Protein AF-S4PSR3-F1 (afdb_monomer)

Sequence (87 aa):
IVYGYEFISQYPKNQNETYQFNHLAIDRVSGQVYVGSLNSLHQLSPDLKPIHVVQTGPKLDNPSCHASGCPSTDIQTTWTDNVNKIL

Mean predicted aligned error: 5.18 Å

Secondary structure (DSSP, 8-state):
--TT------SS-STT----EEEEEE-TTT--EEEEEBTEEEEE-TTS-EEEEEE---EEE-TTSBTTB---TTS--EEE--B----

Nearest PDB structures (foldseek):
  7vg7-assembly1_A  TM=8.876E-01  e=3.046E-05  Homo sapiens
  8b3k-assembly1_B  TM=8.874E-01  e=4.506E-05  Homo sapiens
  3ol2-assembly1_B-2  TM=8.866E-01  e=5.636E-05  Homo sapiens
  5b4w-assembly2_B  TM=8.856E-01  e=5.960E-05  Homo sapiens
  5b4w-assembly3_C  TM=8.879E-01  e=5.636E-05  Homo sapiens

Radius of gyration: 17.39 Å; Cα contacts (8 Å, |Δi|>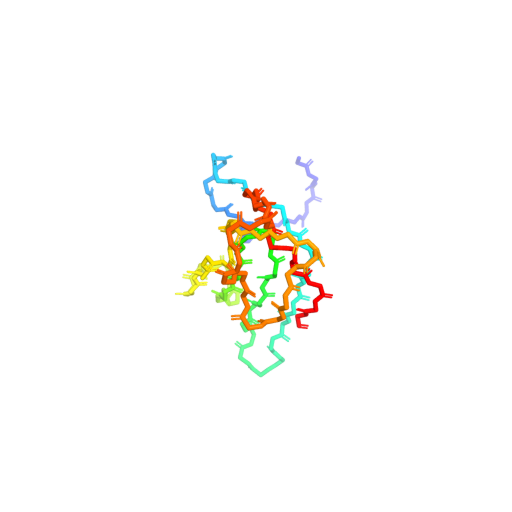4): 150; chains: 1; bounding box: 36×36×46 Å

Structure (mmCIF, N/CA/C/O backbone):
data_AF-S4PSR3-F1
#
_entry.id   AF-S4PSR3-F1
#
loop_
_atom_site.group_PDB
_atom_site.id
_atom_site.type_symbol
_atom_site.label_atom_id
_atom_site.label_alt_id
_atom_site.label_comp_id
_atom_site.label_asym_id
_atom_site.label_entity_id
_atom_site.label_seq_id
_atom_site.pdbx_PDB_ins_code
_atom_site.Cartn_x
_atom_site.Cartn_y
_atom_site.Cartn_z
_atom_site.occupancy
_atom_site.B_iso_or_equiv
_atom_site.auth_seq_id
_atom_site.auth_comp_id
_atom_site.auth_asym_id
_atom_site.auth_atom_id
_atom_site.pdbx_PDB_model_num
ATOM 1 N N . ILE A 1 1 ? -5.459 23.677 15.791 1.00 46.28 1 ILE A N 1
ATOM 2 C CA . ILE A 1 1 ? -6.377 23.578 16.950 1.00 46.28 1 ILE A CA 1
ATOM 3 C C . ILE A 1 1 ? -7.688 24.213 16.516 1.00 46.28 1 ILE A C 1
ATOM 5 O O . ILE A 1 1 ? -7.750 25.430 16.426 1.00 46.28 1 ILE A O 1
ATOM 9 N N . VAL A 1 2 ? -8.682 23.415 16.128 1.00 53.34 2 VAL A N 1
ATOM 10 C CA . VAL A 1 2 ? -10.057 23.906 15.963 1.00 53.34 2 VAL A CA 1
ATOM 11 C C . VAL A 1 2 ? -10.823 23.364 17.162 1.00 53.34 2 VAL A C 1
ATOM 13 O O . VAL A 1 2 ? -10.707 22.191 17.511 1.00 53.34 2 VAL A O 1
ATOM 16 N N . TYR A 1 3 ? -11.510 24.262 17.847 1.00 59.84 3 TYR A N 1
ATOM 17 C CA . TYR A 1 3 ? -12.186 24.006 19.106 1.00 59.84 3 TYR A CA 1
ATOM 18 C C . TYR A 1 3 ? -13.368 23.050 18.885 1.00 59.84 3 TYR A C 1
ATOM 20 O O . TYR A 1 3 ? -14.284 23.383 18.139 1.00 59.84 3 TYR A O 1
ATOM 28 N N . GLY A 1 4 ? -13.348 21.877 19.530 1.00 68.00 4 GLY A N 1
ATOM 29 C CA . GLY A 1 4 ? -14.540 21.031 19.690 1.00 68.00 4 GLY A CA 1
ATOM 30 C C . GLY A 1 4 ? -14.453 19.574 19.229 1.00 68.00 4 GLY A C 1
ATOM 31 O O . GLY A 1 4 ? -15.408 18.844 19.461 1.00 68.00 4 GLY A O 1
ATOM 32 N N . TYR A 1 5 ? -13.350 19.118 18.629 1.00 68.69 5 TYR A N 1
ATOM 33 C CA . TYR A 1 5 ? -13.141 17.693 18.346 1.00 68.69 5 TYR A CA 1
ATOM 34 C C . TYR A 1 5 ? -11.956 17.142 19.139 1.00 68.69 5 TYR A C 1
ATOM 36 O O . TYR A 1 5 ? -10.852 17.688 19.111 1.00 68.69 5 TYR A O 1
ATOM 44 N N . GLU A 1 6 ? -12.199 16.053 19.864 1.00 86.31 6 GLU A N 1
ATOM 45 C CA . GLU A 1 6 ? -11.134 15.246 20.445 1.00 86.31 6 GLU A CA 1
ATOM 46 C C . GLU A 1 6 ? -10.415 14.513 19.311 1.00 86.31 6 GLU A C 1
ATOM 48 O O . GLU A 1 6 ? -11.041 13.928 18.426 1.00 86.31 6 GLU A O 1
ATOM 53 N N . PHE A 1 7 ? -9.089 14.586 19.299 1.00 84.12 7 PHE A N 1
ATOM 54 C CA . PHE A 1 7 ? -8.284 13.814 18.367 1.00 84.12 7 PHE A CA 1
ATOM 55 C C . PHE A 1 7 ? -8.254 12.352 18.836 1.00 84.12 7 PHE A C 1
ATOM 57 O O . PHE A 1 7 ? -7.677 12.058 19.879 1.00 84.12 7 PHE A O 1
ATOM 64 N N . ILE A 1 8 ? -8.888 11.450 18.078 1.00 88.12 8 ILE A N 1
ATOM 65 C CA . ILE A 1 8 ? -9.112 10.059 18.512 1.00 88.12 8 ILE A CA 1
ATOM 66 C C . ILE A 1 8 ? -7.996 9.122 18.029 1.00 88.12 8 ILE A C 1
ATOM 68 O O . ILE A 1 8 ? -7.472 8.327 18.806 1.00 88.12 8 ILE A O 1
ATOM 72 N N . SER A 1 9 ? -7.620 9.194 16.749 1.00 92.94 9 SER A N 1
ATOM 73 C CA . SER A 1 9 ? -6.539 8.384 16.181 1.00 92.94 9 SER A CA 1
ATOM 74 C C . SER A 1 9 ? -6.038 8.953 14.850 1.00 92.94 9 SER A C 1
ATOM 76 O O . SER A 1 9 ? -6.753 9.698 14.179 1.00 92.94 9 SER A O 1
ATOM 78 N N . GLN A 1 10 ? -4.819 8.576 14.458 1.00 93.00 10 GLN A N 1
ATOM 79 C CA . GLN A 1 10 ? -4.260 8.836 13.131 1.00 93.00 10 GLN A CA 1
ATOM 80 C C . GLN A 1 10 ? -3.391 7.674 12.660 1.00 93.00 10 GLN A C 1
ATOM 82 O O . GLN A 1 10 ? -2.761 6.978 13.461 1.00 93.00 10 GLN A O 1
ATOM 87 N N . TYR A 1 11 ? -3.270 7.570 11.342 1.00 95.00 11 TYR A N 1
ATOM 88 C CA . TYR A 1 11 ? -2.301 6.725 10.669 1.00 95.00 11 TYR A CA 1
ATOM 89 C C . TYR A 1 11 ? -1.669 7.501 9.500 1.00 95.00 11 TYR A C 1
ATOM 91 O O . TYR A 1 11 ? -2.407 8.157 8.762 1.00 95.00 11 TYR A O 1
ATOM 99 N N . PRO A 1 12 ? -0.342 7.431 9.298 1.00 94.75 12 PRO A N 1
ATOM 100 C CA . PRO A 1 12 ? 0.652 6.813 10.177 1.00 94.75 12 PRO A CA 1
ATOM 101 C C . PRO A 1 12 ? 0.851 7.610 11.478 1.00 94.75 12 PRO A C 1
ATOM 103 O O . PRO A 1 12 ? 0.584 8.810 11.564 1.00 94.75 12 PRO A O 1
ATOM 106 N N . LYS A 1 13 ? 1.304 6.931 12.539 1.00 88.06 13 LYS A N 1
ATOM 107 C CA . LYS A 1 13 ? 1.512 7.574 13.849 1.00 88.06 13 LYS A CA 1
ATOM 108 C C . LYS A 1 13 ? 2.822 8.365 13.900 1.00 88.06 13 LYS A C 1
ATOM 110 O O . LYS A 1 13 ? 2.892 9.388 14.575 1.00 88.06 13 LYS A O 1
ATOM 115 N N . ASN A 1 14 ? 3.850 7.883 13.205 1.00 86.88 14 ASN A N 1
ATOM 116 C CA . ASN A 1 14 ? 5.148 8.537 13.127 1.00 86.88 14 ASN A CA 1
ATOM 117 C C . ASN A 1 14 ? 5.132 9.604 12.025 1.00 86.88 14 ASN A C 1
ATOM 119 O O . ASN A 1 14 ? 4.822 9.292 10.883 1.00 86.88 14 ASN A O 1
ATOM 123 N N . GLN A 1 15 ? 5.511 10.842 12.352 1.00 79.62 15 GLN A N 1
ATOM 124 C CA . GLN A 1 15 ? 5.570 11.949 11.386 1.00 79.62 15 GLN A CA 1
ATOM 125 C C . GLN A 1 15 ? 6.625 11.741 10.287 1.00 79.62 15 GLN A C 1
ATOM 127 O O . GLN A 1 15 ? 6.537 12.363 9.233 1.00 79.62 15 GLN A O 1
ATOM 132 N N . ASN A 1 16 ? 7.600 10.857 10.518 1.00 87.12 16 ASN A N 1
ATOM 133 C CA . ASN A 1 16 ? 8.614 10.508 9.524 1.00 87.12 16 ASN A CA 1
ATOM 134 C C . ASN A 1 16 ? 8.130 9.438 8.531 1.00 87.12 16 ASN A C 1
ATOM 136 O O . ASN A 1 16 ? 8.757 9.250 7.491 1.00 87.12 16 ASN A O 1
ATOM 140 N N . GLU A 1 17 ? 7.036 8.730 8.834 1.00 86.06 17 GLU A N 1
ATOM 141 C CA . GLU A 1 17 ? 6.386 7.844 7.870 1.00 86.06 17 GLU A CA 1
ATOM 142 C C . GLU A 1 17 ? 5.432 8.666 7.016 1.00 86.06 17 GLU A C 1
ATOM 144 O O . GLU A 1 17 ? 4.469 9.249 7.513 1.00 86.06 17 GLU A O 1
ATOM 149 N N . THR A 1 18 ? 5.684 8.694 5.714 1.00 89.19 18 THR A N 1
ATOM 150 C CA . THR A 1 18 ? 4.794 9.347 4.761 1.00 89.19 18 THR A CA 1
ATOM 151 C C . THR A 1 18 ? 4.386 8.346 3.692 1.00 89.19 18 THR A C 1
ATOM 153 O O . THR A 1 18 ? 5.220 7.682 3.081 1.00 89.19 18 THR A O 1
ATOM 156 N N . TYR A 1 19 ? 3.076 8.222 3.490 1.00 94.50 19 TYR A N 1
ATOM 157 C CA . TYR A 1 19 ? 2.484 7.414 2.432 1.00 94.50 19 TYR A CA 1
ATOM 158 C C . TYR A 1 19 ? 1.668 8.326 1.525 1.00 94.50 19 TYR A C 1
ATOM 160 O O . TYR A 1 19 ? 0.932 9.194 1.997 1.00 94.50 19 TYR A O 1
ATOM 168 N N . GLN A 1 20 ? 1.761 8.107 0.217 1.00 96.69 20 GLN A N 1
ATOM 169 C CA . GLN A 1 20 ? 0.871 8.754 -0.740 1.00 96.69 20 GLN A CA 1
ATOM 170 C C . GLN A 1 20 ? -0.399 7.908 -0.880 1.00 96.69 20 GLN A C 1
ATOM 172 O O . GLN A 1 20 ? -0.424 6.935 -1.631 1.00 96.69 20 GLN A O 1
ATOM 177 N N . PHE A 1 21 ? -1.426 8.227 -0.094 1.00 97.44 21 PHE A N 1
ATOM 178 C CA . PHE A 1 21 ? -2.700 7.505 -0.095 1.00 97.44 21 PHE A CA 1
ATOM 179 C C . PHE A 1 21 ? -3.541 7.819 -1.341 1.00 97.44 21 PHE A C 1
ATOM 181 O O . PHE A 1 21 ? -3.603 8.967 -1.772 1.00 97.44 21 PHE A O 1
ATOM 188 N N . ASN A 1 22 ? -4.208 6.797 -1.885 1.00 97.44 22 ASN A N 1
ATOM 189 C CA . ASN A 1 22 ? -5.038 6.878 -3.092 1.00 97.44 22 ASN A CA 1
ATOM 190 C C . ASN A 1 22 ? -6.511 6.560 -2.797 1.00 97.44 22 ASN A C 1
ATOM 192 O O . ASN A 1 22 ? -7.391 7.344 -3.140 1.00 97.44 22 ASN A O 1
ATOM 196 N N . HIS A 1 23 ? -6.783 5.428 -2.141 1.00 98.50 23 HIS A N 1
ATOM 197 C CA . HIS A 1 23 ? -8.143 4.949 -1.872 1.00 98.50 23 HIS A CA 1
ATOM 198 C C . HIS A 1 23 ? -8.292 4.478 -0.424 1.00 98.50 23 HIS A C 1
ATOM 200 O O . HIS A 1 23 ? -7.320 4.048 0.198 1.00 98.50 23 HIS A O 1
ATOM 206 N N . LEU A 1 24 ? -9.519 4.532 0.096 1.00 98.25 24 LEU A N 1
ATOM 207 C CA . LEU A 1 24 ? -9.885 4.049 1.426 1.00 98.25 24 LEU A CA 1
ATOM 208 C C . LEU A 1 24 ? -11.242 3.346 1.363 1.00 98.25 24 LEU A C 1
ATOM 210 O O . LEU A 1 24 ? -12.186 3.864 0.766 1.00 98.25 24 LEU A O 1
ATOM 214 N N . ALA A 1 25 ? -11.341 2.196 2.020 1.00 98.44 25 ALA A N 1
ATOM 215 C CA . ALA A 1 25 ? -12.571 1.435 2.183 1.00 98.44 25 ALA A CA 1
ATOM 216 C C . ALA A 1 25 ? -12.724 0.987 3.640 1.00 98.44 25 ALA A C 1
ATOM 218 O O . ALA A 1 25 ? -11.741 0.752 4.339 1.00 98.44 25 ALA A O 1
ATOM 219 N N . ILE A 1 26 ? -13.965 0.861 4.103 1.00 98.50 26 ILE A N 1
ATOM 220 C CA . ILE A 1 26 ? -14.277 0.391 5.456 1.00 98.50 26 ILE A CA 1
ATOM 221 C C . ILE A 1 26 ? -15.164 -0.840 5.328 1.00 98.50 26 ILE A C 1
ATOM 223 O O . ILE A 1 26 ? -16.210 -0.788 4.674 1.00 98.50 26 ILE A O 1
ATOM 227 N N . ASP A 1 27 ? -14.766 -1.936 5.969 1.00 98.31 27 ASP A N 1
ATOM 228 C CA . ASP A 1 27 ? -15.651 -3.083 6.136 1.00 98.31 27 ASP A CA 1
ATOM 229 C C . ASP A 1 27 ? -16.771 -2.718 7.116 1.00 98.31 27 ASP A C 1
ATOM 231 O O . ASP A 1 27 ? -16.532 -2.416 8.285 1.00 98.31 27 ASP A O 1
ATOM 235 N N . ARG A 1 28 ? -18.016 -2.770 6.638 1.00 97.88 28 ARG A N 1
ATOM 236 C CA . ARG A 1 28 ? -19.205 -2.382 7.405 1.00 97.88 28 ARG A CA 1
ATOM 237 C C . ARG A 1 28 ? -19.505 -3.315 8.576 1.00 97.88 28 ARG A C 1
ATOM 239 O O . ARG A 1 28 ? -20.237 -2.906 9.472 1.00 97.88 28 ARG A O 1
ATOM 246 N N . VAL A 1 29 ? -18.995 -4.549 8.558 1.00 98.00 29 VAL A N 1
ATOM 247 C CA . VAL A 1 29 ? -19.246 -5.531 9.622 1.00 98.00 29 VAL A CA 1
ATOM 248 C C . VAL A 1 29 ? -18.186 -5.425 10.712 1.00 98.00 29 VAL A C 1
ATOM 250 O O . VAL A 1 29 ? -18.531 -5.251 11.877 1.00 98.00 29 VAL A O 1
ATOM 253 N N . SER A 1 30 ? -16.901 -5.515 10.354 1.00 97.75 30 SER A N 1
ATOM 254 C CA . SER A 1 30 ? -15.816 -5.491 11.347 1.00 97.75 30 SER A CA 1
ATOM 255 C C . SER A 1 30 ? -15.330 -4.089 11.726 1.00 97.75 30 SER A C 1
ATOM 257 O O . SER A 1 30 ? -14.641 -3.937 12.733 1.00 97.75 30 SER A O 1
ATOM 259 N N . GLY A 1 31 ? -15.643 -3.067 10.924 1.00 98.12 31 GLY A N 1
ATOM 260 C CA . GLY A 1 31 ? -15.115 -1.710 11.085 1.00 98.12 31 GLY A CA 1
ATOM 261 C C . GLY A 1 31 ? -13.642 -1.562 10.690 1.00 98.12 31 GLY A C 1
ATOM 262 O O . GLY A 1 31 ? -13.065 -0.498 10.901 1.00 98.12 31 GLY A O 1
ATOM 263 N N . GLN A 1 32 ?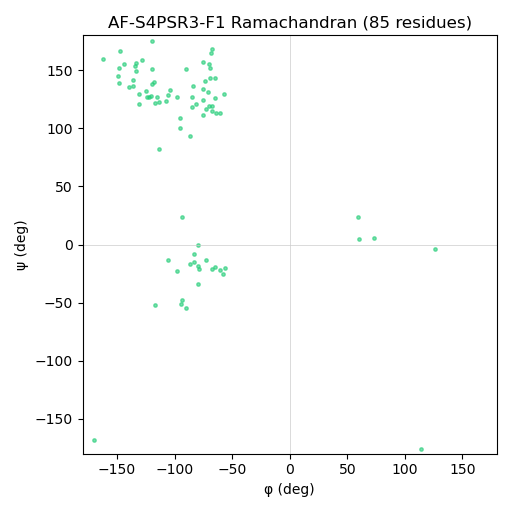 -13.014 -2.609 10.146 1.00 98.50 32 GLN A N 1
ATOM 264 C CA . GLN A 1 32 ? -11.635 -2.536 9.669 1.00 98.50 32 GLN A CA 1
ATOM 265 C C . GLN A 1 32 ? -11.519 -1.581 8.484 1.00 98.50 32 GLN A C 1
ATOM 267 O O . GLN A 1 32 ? -12.400 -1.520 7.622 1.00 98.50 32 GLN A O 1
ATOM 272 N N . VAL A 1 33 ? -10.404 -0.858 8.438 1.00 98.56 33 VAL A N 1
ATOM 273 C CA . VAL A 1 33 ? -10.125 0.148 7.415 1.00 98.56 33 VAL A CA 1
ATOM 274 C C . VAL A 1 33 ? -9.055 -0.390 6.480 1.00 98.56 33 VAL A C 1
ATOM 276 O O . VAL A 1 33 ? -7.960 -0.740 6.911 1.00 98.56 33 VAL A O 1
ATOM 279 N N . TYR A 1 34 ?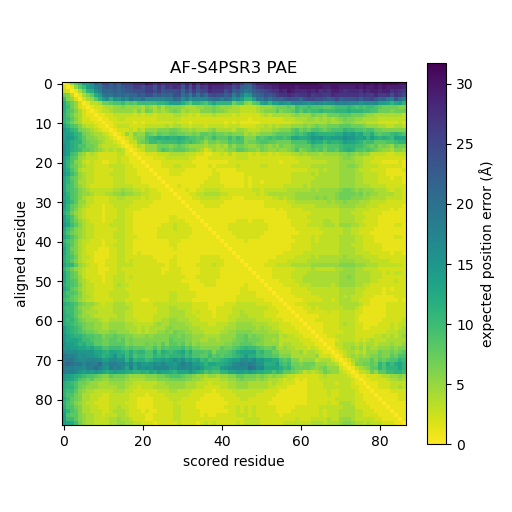 -9.356 -0.434 5.192 1.00 98.62 34 TYR A N 1
ATOM 280 C CA . TYR A 1 34 ? -8.412 -0.784 4.142 1.00 98.62 34 TYR A CA 1
ATOM 281 C C . TYR A 1 34 ? -7.992 0.493 3.430 1.00 98.62 34 TYR A C 1
ATOM 283 O O . TYR A 1 34 ? -8.835 1.322 3.085 1.00 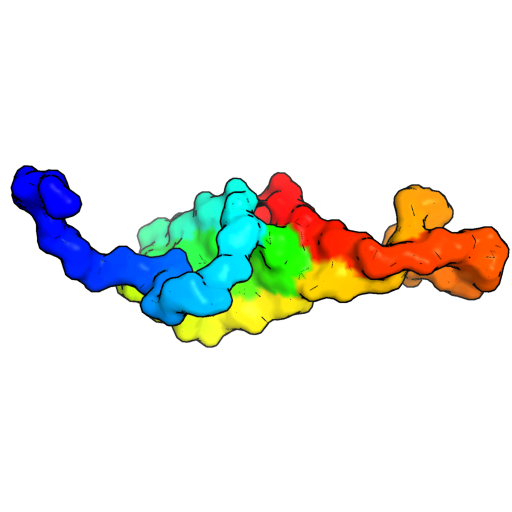98.62 34 TYR A O 1
ATOM 291 N N . VAL A 1 35 ? -6.693 0.666 3.212 1.00 98.44 35 VAL A N 1
ATOM 292 C CA . VAL A 1 35 ? -6.139 1.851 2.554 1.00 98.44 35 VAL A CA 1
ATOM 293 C C . VAL A 1 35 ? -5.185 1.406 1.457 1.00 98.44 35 VAL A C 1
ATOM 295 O O . VAL A 1 35 ? -4.288 0.596 1.685 1.00 98.44 35 VAL A O 1
ATOM 298 N N . GLY A 1 36 ? -5.364 1.948 0.259 1.00 98.50 36 GLY A N 1
ATOM 299 C CA . GLY A 1 36 ? -4.420 1.806 -0.838 1.00 98.50 36 GLY A CA 1
ATOM 300 C C . GLY A 1 36 ? -3.522 3.031 -0.909 1.00 98.50 36 GLY A C 1
ATOM 301 O O . GLY A 1 36 ? -4.024 4.151 -0.988 1.00 98.50 36 GLY A O 1
ATOM 302 N N . SER A 1 37 ? -2.204 2.841 -0.907 1.00 98.00 37 SER A N 1
ATOM 303 C CA . SER A 1 37 ? -1.227 3.906 -1.156 1.00 98.00 37 SER A CA 1
ATOM 304 C C . SER A 1 37 ? -0.366 3.589 -2.375 1.00 98.00 37 SER A C 1
ATOM 306 O O . SER A 1 37 ? -0.468 2.517 -2.973 1.00 98.00 37 SER A O 1
ATOM 308 N N . LEU A 1 38 ? 0.497 4.525 -2.760 1.00 97.88 38 LEU A N 1
ATOM 309 C CA . LEU A 1 38 ? 1.615 4.228 -3.644 1.00 97.88 38 LEU A CA 1
ATOM 310 C C . LEU A 1 38 ? 2.465 3.126 -3.001 1.00 97.88 38 LEU A C 1
ATOM 312 O O . LEU A 1 38 ? 2.816 3.238 -1.824 1.00 97.88 38 LEU A O 1
ATOM 316 N N . ASN A 1 39 ? 2.761 2.072 -3.761 1.00 98.19 39 ASN A N 1
ATOM 317 C CA . ASN A 1 39 ? 3.652 0.975 -3.383 1.00 98.19 39 ASN A CA 1
ATOM 318 C C . ASN A 1 39 ? 3.265 0.156 -2.140 1.00 98.19 39 ASN A C 1
ATOM 320 O O . ASN A 1 39 ? 4.024 -0.749 -1.793 1.00 98.19 39 ASN A O 1
ATOM 324 N N . SER A 1 40 ? 2.107 0.396 -1.513 1.00 97.88 40 SER A N 1
ATOM 325 C CA . SER A 1 40 ? 1.658 -0.362 -0.339 1.00 97.88 40 SER A CA 1
ATOM 326 C C . SER A 1 40 ? 0.134 -0.496 -0.249 1.00 97.88 40 SER A C 1
ATOM 328 O O . SER A 1 40 ? -0.624 0.364 -0.702 1.00 97.88 40 SER A O 1
ATOM 330 N N . LEU A 1 41 ? -0.314 -1.578 0.386 1.00 98.56 41 LEU A N 1
ATOM 331 C CA . LEU A 1 41 ? -1.683 -1.791 0.854 1.00 98.56 41 LEU A CA 1
ATOM 332 C C . LEU A 1 41 ? -1.681 -1.931 2.373 1.00 98.56 41 LEU A C 1
ATOM 334 O O . LEU A 1 41 ? -0.813 -2.599 2.935 1.00 98.56 41 LEU A O 1
ATOM 338 N N . HIS A 1 42 ? -2.675 -1.336 3.022 1.00 98.44 42 HIS A N 1
ATOM 339 C CA . HIS A 1 42 ? -2.783 -1.278 4.474 1.00 98.44 42 HIS A CA 1
ATOM 340 C C . HIS A 1 42 ? -4.129 -1.840 4.910 1.00 98.44 42 HIS A C 1
ATOM 342 O O . HIS A 1 42 ? -5.167 -1.448 4.382 1.00 98.44 42 HIS A O 1
ATOM 348 N N . GLN A 1 43 ? -4.112 -2.721 5.900 1.00 98.62 43 GLN A N 1
ATOM 349 C CA . GLN A 1 43 ? -5.283 -3.123 6.665 1.00 98.62 43 GLN A CA 1
ATOM 350 C C . GLN A 1 43 ? -5.090 -2.623 8.089 1.00 98.62 43 GLN A C 1
ATOM 352 O O . GLN A 1 43 ? -4.102 -2.954 8.750 1.00 98.62 43 GLN A O 1
ATOM 357 N N . LEU A 1 44 ? -6.035 -1.823 8.553 1.00 98.56 44 LEU A N 1
ATOM 358 C CA . LEU A 1 44 ? -6.013 -1.171 9.847 1.00 98.56 44 LEU A CA 1
ATOM 359 C C . LEU A 1 44 ? -7.219 -1.621 10.673 1.00 98.56 44 LEU A C 1
ATOM 361 O O . LEU A 1 44 ? -8.292 -1.938 10.149 1.00 98.56 44 LEU A O 1
ATOM 365 N N . SER A 1 45 ? -7.051 -1.611 11.986 1.00 98.00 45 SER A N 1
ATOM 366 C CA . SER A 1 45 ? -8.149 -1.742 12.937 1.00 98.00 45 SER A CA 1
ATOM 367 C C . SER A 1 45 ? -9.080 -0.515 12.888 1.00 98.00 45 SER A C 1
ATOM 369 O O . SER A 1 45 ? -8.712 0.517 12.317 1.00 98.00 45 SER A O 1
ATOM 371 N N . PRO A 1 46 ? -10.270 -0.575 13.522 1.00 97.38 46 PRO A N 1
ATOM 372 C CA . PRO A 1 46 ? -11.187 0.570 13.588 1.00 97.38 46 PRO A CA 1
ATOM 373 C C . PRO A 1 46 ? -10.580 1.832 14.225 1.00 97.38 46 PRO A C 1
ATOM 375 O O . PRO A 1 46 ? -10.998 2.945 13.924 1.00 97.38 46 PRO A O 1
ATOM 378 N N . ASP A 1 47 ? -9.572 1.673 15.087 1.00 96.19 47 ASP A N 1
ATOM 379 C CA . ASP A 1 47 ? -8.798 2.759 15.697 1.00 96.19 47 ASP A CA 1
ATOM 380 C C . ASP A 1 47 ? -7.509 3.094 14.920 1.00 96.19 47 ASP A C 1
ATOM 382 O O . ASP A 1 47 ? -6.575 3.660 15.486 1.00 96.19 47 ASP A O 1
ATOM 386 N N . LEU A 1 48 ? -7.459 2.774 13.621 1.00 96.56 48 LEU A N 1
ATOM 387 C CA . LEU A 1 48 ? -6.379 3.091 12.675 1.00 96.56 48 LEU A CA 1
ATOM 388 C C . LEU A 1 48 ? -4.997 2.524 13.049 1.00 96.56 48 LEU A C 1
ATOM 390 O O . LEU A 1 48 ? -3.968 3.037 12.604 1.00 96.56 48 LEU A O 1
ATOM 394 N N . LYS A 1 49 ? -4.935 1.451 13.845 1.00 96.00 49 LYS A N 1
ATOM 395 C CA . LYS A 1 49 ? -3.672 0.749 14.108 1.00 96.00 49 LYS A CA 1
ATOM 396 C C . LYS A 1 49 ? -3.404 -0.255 12.986 1.00 96.00 49 LYS A C 1
ATOM 398 O O . LYS A 1 49 ? -4.323 -0.970 12.590 1.00 96.00 49 LYS A O 1
ATOM 403 N N . PRO A 1 50 ? -2.166 -0.346 12.476 1.00 96.12 50 PRO A N 1
ATOM 404 C CA . PRO A 1 50 ? -1.845 -1.291 11.417 1.00 96.12 50 PRO A CA 1
ATOM 405 C C . PRO A 1 50 ? -1.988 -2.733 11.910 1.00 96.12 50 PRO A C 1
ATOM 407 O O . PRO A 1 50 ? -1.382 -3.117 12.909 1.00 96.12 50 PRO A O 1
ATOM 410 N N . ILE A 1 51 ? -2.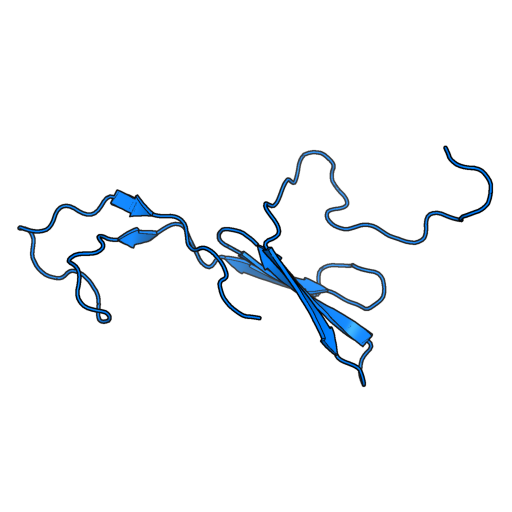785 -3.519 11.186 1.00 98.06 51 ILE A N 1
ATOM 411 C CA . ILE A 1 51 ? -2.883 -4.977 11.329 1.00 98.06 51 ILE A CA 1
ATOM 412 C C . ILE A 1 51 ? -1.932 -5.621 10.315 1.00 98.06 51 ILE A C 1
ATOM 414 O O . ILE A 1 51 ? -1.070 -6.415 10.686 1.00 98.06 51 ILE A O 1
ATOM 418 N N . HIS A 1 52 ? -2.043 -5.217 9.045 1.00 97.94 52 HIS A N 1
ATOM 419 C CA . HIS A 1 52 ? -1.153 -5.643 7.968 1.00 97.94 52 HIS A CA 1
ATOM 420 C C . HIS A 1 52 ? -0.754 -4.466 7.080 1.00 97.94 52 HIS A C 1
ATOM 422 O O . HIS A 1 52 ? -1.572 -3.605 6.762 1.00 97.94 52 HIS A O 1
ATOM 428 N N . VAL A 1 53 ? 0.504 -4.470 6.643 1.00 97.06 53 VAL A N 1
ATOM 429 C CA . VAL A 1 53 ? 1.031 -3.563 5.620 1.00 97.06 53 VAL A CA 1
ATOM 430 C C . VAL A 1 53 ? 1.776 -4.416 4.603 1.00 97.06 53 VAL A C 1
ATOM 432 O O . VAL A 1 53 ? 2.702 -5.144 4.959 1.00 97.06 53 VAL A O 1
ATOM 435 N N . VAL A 1 54 ? 1.346 -4.366 3.346 1.00 98.06 54 VAL A N 1
ATOM 436 C CA . VAL A 1 54 ? 1.900 -5.171 2.255 1.00 98.06 54 VAL A CA 1
ATOM 437 C C . VAL A 1 54 ? 2.511 -4.245 1.223 1.00 98.06 54 VAL A C 1
ATOM 439 O O . VAL A 1 54 ? 1.812 -3.417 0.647 1.00 98.06 54 VAL A O 1
ATOM 442 N N . GLN A 1 55 ? 3.800 -4.417 0.950 1.00 97.69 55 GLN A N 1
ATOM 443 C CA . GLN A 1 55 ? 4.484 -3.687 -0.108 1.00 97.69 55 GLN A CA 1
ATOM 444 C C . GLN A 1 55 ? 4.094 -4.256 -1.482 1.00 97.69 55 GLN A C 1
ATOM 446 O O . GLN A 1 55 ? 4.246 -5.448 -1.751 1.00 97.69 55 GLN A O 1
ATOM 451 N N . THR A 1 56 ? 3.594 -3.398 -2.366 1.00 97.94 56 THR A N 1
ATOM 452 C CA . THR A 1 56 ? 3.172 -3.737 -3.732 1.00 97.94 56 THR A CA 1
ATOM 453 C C . THR A 1 56 ? 4.155 -3.254 -4.802 1.00 97.94 56 THR A C 1
ATOM 455 O O . THR A 1 56 ? 4.080 -3.723 -5.943 1.00 97.94 56 THR A O 1
ATOM 458 N N . GLY A 1 57 ? 5.100 -2.376 -4.449 1.00 97.44 57 GLY A N 1
ATOM 459 C CA . GLY A 1 57 ? 6.131 -1.850 -5.345 1.00 97.44 57 GLY A CA 1
ATOM 460 C C . GLY A 1 57 ? 7.223 -1.040 -4.620 1.00 97.44 57 GLY A C 1
ATOM 461 O O . GLY A 1 57 ? 7.298 -1.087 -3.391 1.00 97.44 57 GLY A O 1
ATOM 462 N N . PRO A 1 58 ? 8.078 -0.310 -5.355 1.00 97.25 58 PRO A N 1
ATOM 463 C CA . PRO A 1 58 ? 8.182 -0.336 -6.813 1.00 97.25 58 PRO A CA 1
ATOM 464 C C . PRO A 1 58 ? 8.739 -1.676 -7.312 1.00 97.25 58 PRO A C 1
ATOM 466 O O . PRO A 1 58 ? 9.295 -2.466 -6.545 1.00 97.25 58 PRO A O 1
ATOM 469 N N . LYS A 1 59 ? 8.593 -1.946 -8.611 1.00 94.81 59 LYS A N 1
ATOM 470 C CA . LYS A 1 59 ? 9.200 -3.107 -9.285 1.00 94.81 59 LYS A CA 1
ATOM 471 C C . LYS A 1 59 ? 9.848 -2.677 -10.596 1.00 94.81 59 LYS A C 1
ATOM 473 O O . LYS A 1 59 ? 9.481 -1.648 -11.153 1.00 94.81 59 LYS A O 1
ATOM 478 N N . LEU A 1 60 ? 10.822 -3.452 -11.074 1.00 94.50 60 LEU A N 1
ATOM 479 C CA . LEU A 1 60 ? 11.341 -3.281 -12.429 1.00 94.50 60 LEU A CA 1
ATOM 480 C C . LEU A 1 60 ? 10.245 -3.668 -13.420 1.00 94.50 60 LEU A C 1
ATOM 482 O O . LEU A 1 60 ? 9.830 -4.825 -13.458 1.00 94.50 60 LEU A O 1
ATOM 486 N N . ASP A 1 61 ? 9.776 -2.689 -14.182 1.00 94.75 61 ASP A N 1
ATOM 487 C CA . ASP A 1 61 ? 8.705 -2.864 -15.158 1.00 94.75 61 ASP A CA 1
ATOM 488 C C . ASP A 1 61 ? 8.910 -1.927 -16.359 1.00 94.75 61 ASP A C 1
ATOM 490 O O . ASP A 1 61 ? 9.742 -1.011 -16.325 1.00 94.75 61 ASP A O 1
ATOM 494 N N . ASN A 1 62 ? 8.176 -2.181 -17.439 1.00 94.94 62 ASN A N 1
ATOM 495 C CA . ASN A 1 62 ? 8.064 -1.312 -18.605 1.00 94.94 62 ASN A CA 1
ATOM 496 C C . ASN A 1 62 ? 6.656 -1.482 -19.210 1.00 94.94 62 ASN A C 1
ATOM 498 O O . ASN A 1 62 ? 6.197 -2.612 -19.352 1.00 94.94 62 ASN A O 1
ATOM 502 N N . PRO A 1 63 ? 5.979 -0.411 -19.660 1.00 94.38 63 PRO A N 1
ATOM 503 C CA . PRO A 1 63 ? 4.674 -0.525 -20.324 1.00 94.38 63 PRO A CA 1
ATOM 504 C C . PRO A 1 63 ? 4.639 -1.445 -21.557 1.00 94.38 63 PRO A C 1
ATOM 506 O O . PRO A 1 63 ? 3.567 -1.878 -21.966 1.00 94.38 63 PRO A O 1
ATOM 509 N N . SER A 1 64 ? 5.798 -1.728 -22.158 1.00 94.19 64 SER A N 1
ATOM 510 C CA . SER A 1 64 ? 5.952 -2.649 -23.293 1.00 94.19 64 SER A CA 1
ATOM 511 C C . SER A 1 64 ? 6.061 -4.121 -22.871 1.00 94.19 64 SER A C 1
ATOM 513 O O . SER A 1 64 ? 6.071 -5.002 -23.729 1.00 94.19 64 SER A O 1
ATOM 515 N N . CYS A 1 65 ? 6.176 -4.407 -21.571 1.00 92.81 65 CYS A N 1
ATOM 516 C CA . CYS A 1 65 ? 6.196 -5.765 -21.040 1.00 92.81 65 CYS A CA 1
ATOM 517 C C . CYS A 1 65 ? 4.826 -6.437 -21.176 1.00 92.81 65 CYS A C 1
ATOM 519 O O . CYS A 1 65 ? 3.776 -5.799 -21.109 1.00 92.81 65 CYS A O 1
ATOM 521 N N . HIS A 1 66 ? 4.831 -7.764 -21.295 1.00 92.12 66 HIS A N 1
ATOM 522 C CA . HIS A 1 66 ? 3.612 -8.547 -21.137 1.00 92.12 66 HIS A CA 1
ATOM 523 C C . HIS A 1 66 ? 3.236 -8.647 -19.648 1.00 92.12 66 HIS A C 1
ATOM 525 O O . HIS A 1 66 ? 4.097 -8.569 -18.774 1.00 92.12 66 HIS A O 1
ATOM 531 N N . ALA A 1 67 ? 1.962 -8.907 -19.336 1.00 89.38 67 ALA A N 1
ATOM 532 C CA . ALA A 1 67 ? 1.484 -9.023 -17.951 1.00 89.38 67 ALA A CA 1
ATOM 533 C C . ALA A 1 67 ? 2.166 -10.150 -17.144 1.00 89.38 67 ALA A C 1
ATOM 535 O O . ALA A 1 67 ? 2.194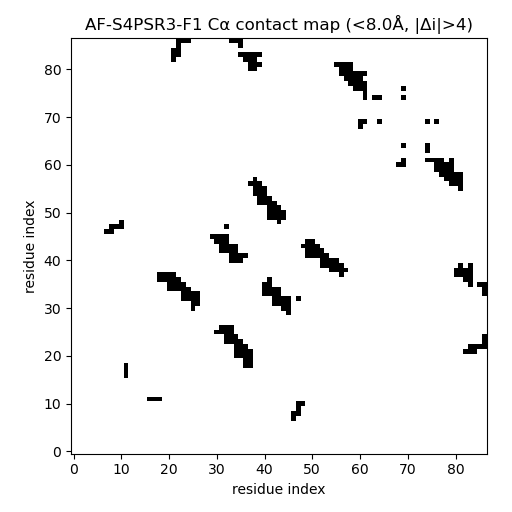 -10.112 -15.917 1.00 89.38 67 ALA A O 1
ATOM 536 N N . SER A 1 68 ? 2.729 -11.151 -17.826 1.00 89.75 68 SER A N 1
ATOM 537 C CA . SER A 1 68 ? 3.514 -12.229 -17.208 1.00 89.75 68 SER A CA 1
ATOM 538 C C . SER A 1 68 ? 4.958 -11.830 -16.871 1.00 89.75 68 SER A C 1
ATOM 540 O O . SER A 1 68 ? 5.712 -12.664 -16.373 1.00 89.75 68 SER A O 1
ATOM 542 N N . GLY A 1 69 ? 5.359 -10.592 -17.166 1.00 85.50 69 GLY A N 1
ATOM 543 C CA . GLY A 1 69 ? 6.695 -10.052 -16.935 1.00 85.50 69 GLY A CA 1
ATOM 544 C C . GLY A 1 69 ? 7.447 -9.712 -18.222 1.00 85.50 69 GLY A C 1
ATOM 545 O O . GLY A 1 69 ? 6.932 -9.837 -19.336 1.00 85.50 69 GLY A O 1
ATOM 546 N N . CYS A 1 70 ? 8.702 -9.297 -18.047 1.00 87.12 70 CYS A N 1
ATOM 547 C CA . CYS A 1 70 ? 9.599 -8.871 -19.118 1.00 87.12 70 CYS A CA 1
ATOM 548 C C . CYS A 1 70 ? 10.785 -9.842 -19.271 1.00 87.12 70 CYS A C 1
ATOM 550 O O . CYS A 1 70 ? 11.848 -9.607 -18.702 1.00 87.12 70 CYS A O 1
ATOM 552 N N . PRO A 1 71 ? 10.619 -10.971 -19.987 1.00 83.44 71 PRO A N 1
ATOM 553 C CA . PRO A 1 71 ? 11.687 -11.960 -20.147 1.00 83.44 71 PRO A CA 1
ATOM 554 C C . PRO A 1 71 ? 12.731 -11.556 -21.198 1.00 83.44 71 PRO A C 1
ATOM 556 O O . PRO A 1 71 ? 13.839 -12.085 -21.182 1.00 83.44 71 PRO A O 1
ATOM 559 N N . SER A 1 72 ? 12.381 -10.659 -22.127 1.00 82.81 72 SER A N 1
ATOM 560 C CA . SER A 1 72 ? 13.313 -10.187 -23.153 1.00 82.81 72 SER A CA 1
ATOM 561 C C . SER A 1 72 ? 14.315 -9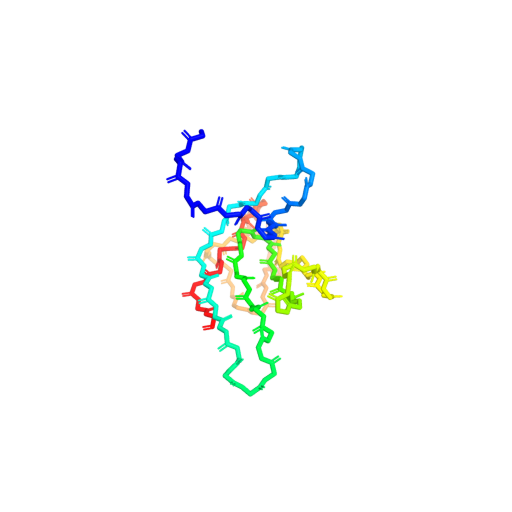.201 -22.561 1.00 82.81 72 SER A C 1
ATOM 563 O O . SER A 1 72 ? 13.932 -8.258 -21.873 1.00 82.81 72 SER A O 1
ATOM 565 N N . THR A 1 73 ? 15.590 -9.385 -22.894 1.00 79.88 73 THR A N 1
ATOM 566 C CA . THR A 1 73 ? 16.670 -8.443 -22.573 1.00 79.88 73 THR A CA 1
ATOM 567 C C . THR A 1 73 ? 16.622 -7.165 -23.407 1.00 79.88 73 THR A C 1
ATOM 569 O O . THR A 1 73 ? 17.298 -6.199 -23.067 1.00 79.88 73 THR A O 1
ATOM 572 N N . ASP A 1 74 ? 15.829 -7.145 -24.481 1.00 89.12 74 ASP A N 1
ATOM 573 C CA . ASP A 1 74 ? 15.736 -6.002 -25.396 1.00 89.12 74 ASP A CA 1
ATOM 574 C C . ASP A 1 74 ? 14.828 -4.892 -24.847 1.00 89.12 74 ASP A C 1
ATOM 576 O O . ASP A 1 74 ? 14.895 -3.745 -25.292 1.00 89.12 74 ASP A O 1
ATOM 580 N N . ILE A 1 75 ? 13.970 -5.217 -23.873 1.00 92.00 75 ILE A N 1
ATOM 581 C CA . ILE A 1 75 ? 13.082 -4.253 -23.224 1.00 92.00 75 ILE A CA 1
ATOM 582 C C . ILE A 1 75 ? 13.760 -3.757 -21.950 1.00 92.00 75 ILE A C 1
ATOM 584 O O . ILE A 1 75 ? 13.862 -4.470 -20.953 1.00 92.00 75 ILE A O 1
ATOM 588 N N . GLN A 1 76 ? 14.194 -2.500 -21.965 1.00 94.00 76 GLN A N 1
ATOM 589 C CA . GLN A 1 76 ? 14.781 -1.874 -20.790 1.00 94.00 76 GLN A CA 1
ATOM 590 C C . GLN A 1 76 ? 13.701 -1.571 -19.742 1.00 94.00 76 GLN A C 1
ATOM 592 O O . GLN A 1 76 ? 12.809 -0.752 -19.965 1.00 94.00 76 GLN A O 1
ATOM 597 N N . THR A 1 77 ? 13.795 -2.203 -18.577 1.00 94.62 77 THR A N 1
ATOM 598 C CA . THR A 1 77 ? 12.913 -1.938 -17.432 1.00 94.62 77 THR A CA 1
ATOM 599 C C . THR A 1 77 ? 13.477 -0.854 -16.522 1.00 94.62 77 THR A C 1
ATOM 601 O O . THR A 1 77 ? 14.694 -0.746 -16.357 1.00 94.62 77 THR A O 1
ATOM 604 N N . THR A 1 78 ? 12.599 -0.121 -15.844 1.00 95.81 78 THR A N 1
ATOM 605 C CA . THR A 1 78 ? 12.966 0.840 -14.793 1.00 95.81 78 THR A CA 1
ATOM 606 C C . THR A 1 78 ? 12.167 0.580 -13.524 1.00 95.81 78 THR A C 1
ATOM 608 O O . THR A 1 78 ? 11.095 -0.026 -13.575 1.00 95.81 78 THR A O 1
ATOM 611 N N . TRP A 1 79 ? 12.665 1.051 -12.378 1.00 96.94 79 TRP A N 1
ATOM 612 C CA . TRP A 1 79 ? 11.891 1.036 -11.137 1.00 96.94 79 TRP A CA 1
ATOM 613 C C . TRP A 1 79 ? 10.623 1.862 -11.322 1.00 96.94 79 TRP A C 1
ATOM 615 O O . TRP A 1 79 ? 10.689 3.070 -11.533 1.00 96.94 79 TRP A O 1
ATOM 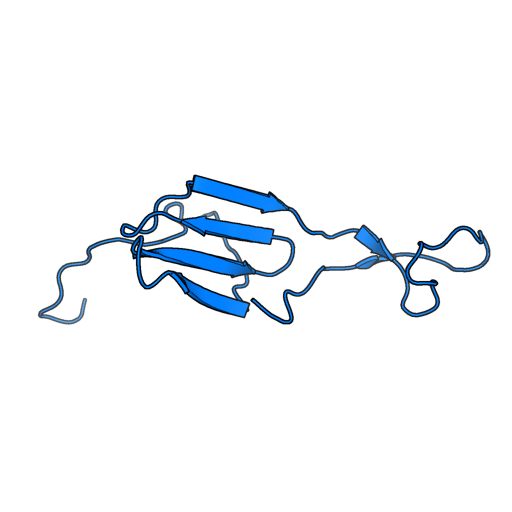625 N N . THR A 1 80 ? 9.486 1.181 -11.284 1.00 96.81 80 THR A N 1
ATOM 626 C CA . THR A 1 80 ? 8.171 1.742 -11.569 1.00 96.81 80 THR A CA 1
ATOM 627 C C . THR A 1 80 ? 7.293 1.566 -10.342 1.00 96.81 80 THR A C 1
ATOM 629 O O . THR A 1 80 ? 7.183 0.462 -9.796 1.00 96.81 80 THR A O 1
ATOM 632 N N . ASP A 1 81 ? 6.688 2.664 -9.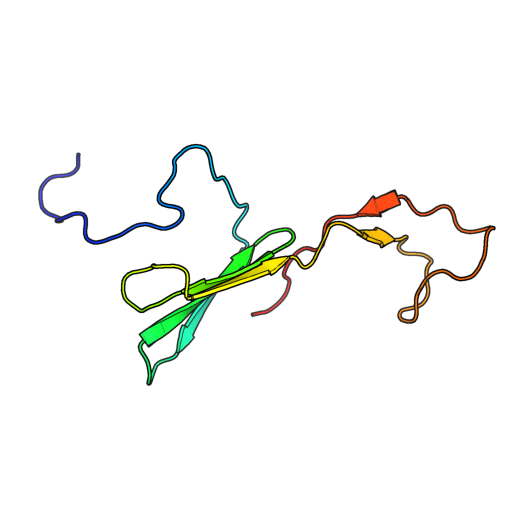896 1.00 98.00 81 ASP A N 1
ATOM 633 C CA . ASP A 1 81 ? 5.790 2.649 -8.751 1.00 98.00 81 ASP A CA 1
ATOM 634 C C . ASP A 1 81 ? 4.484 1.917 -9.068 1.00 98.00 81 ASP A C 1
ATOM 636 O O . ASP A 1 81 ? 3.916 2.022 -10.157 1.00 98.00 81 ASP A O 1
ATOM 640 N N . ASN A 1 82 ? 3.969 1.205 -8.073 1.00 97.94 82 ASN A N 1
ATOM 641 C CA . ASN A 1 82 ? 2.688 0.531 -8.138 1.00 97.94 82 ASN A CA 1
ATOM 642 C C . ASN A 1 82 ? 1.605 1.422 -7.518 1.00 97.94 82 ASN A C 1
ATOM 644 O O . ASN A 1 82 ? 1.463 1.516 -6.296 1.00 97.94 82 ASN A O 1
ATOM 648 N N . VAL A 1 83 ? 0.851 2.103 -8.379 1.00 98.19 83 VAL A N 1
ATOM 649 C CA . VAL A 1 83 ? -0.276 2.950 -7.975 1.00 98.19 83 VAL A CA 1
ATOM 650 C C . VAL A 1 83 ? -1.504 2.075 -7.744 1.00 98.19 83 VAL A C 1
ATOM 652 O O . VAL A 1 83 ? -1.990 1.414 -8.663 1.00 98.19 83 VAL A O 1
ATOM 655 N N . ASN A 1 84 ? -2.061 2.109 -6.533 1.00 98.19 84 ASN A N 1
ATOM 656 C CA . ASN A 1 84 ? -3.352 1.484 -6.265 1.00 98.19 84 ASN A CA 1
ATOM 657 C C . ASN A 1 84 ? -4.468 2.180 -7.076 1.00 98.19 84 ASN A C 1
ATOM 659 O O . ASN A 1 84 ? -4.776 3.343 -6.829 1.00 98.19 84 ASN A O 1
ATOM 663 N N . LYS A 1 85 ? -5.070 1.467 -8.039 1.00 97.56 85 LYS A N 1
ATOM 664 C CA . LYS A 1 85 ? -6.124 1.991 -8.936 1.00 97.56 85 LYS A CA 1
ATOM 665 C C . LYS A 1 85 ? -7.551 1.651 -8.502 1.00 97.56 85 LYS A C 1
ATOM 667 O O . LYS A 1 85 ? -8.484 2.316 -8.932 1.00 97.56 85 LYS A O 1
ATOM 672 N N . ILE A 1 86 ? -7.713 0.603 -7.704 1.00 97.56 86 ILE A N 1
ATOM 673 C CA . ILE A 1 86 ? -8.990 0.134 -7.169 1.00 97.56 86 ILE A CA 1
ATOM 674 C C . ILE A 1 86 ? -8.732 -0.506 -5.808 1.00 97.56 86 ILE A C 1
ATOM 676 O O . ILE A 1 86 ? -7.672 -1.110 -5.605 1.00 97.56 86 ILE A O 1
ATOM 680 N N . LEU A 1 87 ? -9.680 -0.347 -4.889 1.00 96.38 87 LEU A N 1
ATOM 681 C CA . LEU A 1 87 ? -9.637 -0.904 -3.545 1.00 96.38 87 LEU A CA 1
ATOM 682 C C . LEU A 1 87 ? -11.003 -1.473 -3.171 1.00 96.38 87 LEU A C 1
ATOM 684 O O . LEU A 1 87 ? -12.004 -0.758 -3.405 1.00 96.38 87 LEU A O 1
#

Solvent-accessible surface area (backbone atoms only — not comparable to full-atom values): 5544 Å² total; per-residue (Å²): 140,71,93,87,68,82,88,85,68,60,69,69,79,50,89,86,59,82,77,58,74,70,43,77,50,67,44,88,84,81,44,32,34,38,36,28,19,55,20,31,40,36,36,20,40,71,71,44,45,80,77,46,76,44,78,68,34,63,42,77,42,47,96,86,44,53,97,92,48,69,87,56,87,85,62,81,60,42,84,37,77,35,69,52,87,78,128

Foldseek 3Di:
DDPDDDDQADPPPDPPDDWAWDDWDADPPQRWIWTFTKQWIFIAHNRRHTPDIDGNFQDFADPPADPVGDPDPVDGTDRDIDGDPDD

InterPro domains:
  IPR001627 Sema domain [PS51004] (1-87)
  IPR015943 WD40/YVTN repeat-like-containing domain superfamily [G3DSA:2.130.10.10] (7-87)
  IPR031148 Plexin family [PTHR22625] (12-87)
  IPR036352 Sema domain superfamily [SSF101912] (12-87)

Organism: NCBI:txid116150

pLDDT: mean 92.54, std 9.7, range [46.28, 98.62]